Protein AF-A0A094IHE1-F1 (afdb_monomer_lite)

Foldseek 3Di:
DDDADEADDDDLDDPPPVFDDDDLLLLLVLVLCCVQCVCLQPVQWDDKHFPDADDPRQWTWMWTAGDQVPVVDPRHGHIDTDIHGHDRDDDDDDDDDDDDDPVSVVVNVVVNVVNVCSNVSSSVSSSVCVVVCVSDDDPDD

Sequence (141 aa):
MIVLNVAYSEPVNCSDPLTPILTQEQIWKGLEMKARRPQDFIPSFDDSRVVEERDDGSYIVREAHVASDLRESPMAGRWTREECRLYKPIMWKIHGIEPETKEAEKAQDDHMRIAVSSVQGTIRALRKLAEEGKLGARNKE

Secondary structure (DSSP, 8-state):
-----------SS-S-TTSPPPPHHHHHHHHHHHHH-GGGT-TTEEEEEEEEEEGGGTEEEEEEEE-TT-TT-TTTT-EEEEEEE---S------------HHHHHHHHHHHHHHHHHHHHHHHHHHHHHHTTTT------

Radius of gyration: 17.15 Å; chains: 1; bounding box: 42×38×47 Å

Structure (mmCIF, N/CA/C/O backbone):
data_AF-A0A094IHE1-F1
#
_entry.id   AF-A0A094IHE1-F1
#
loop_
_atom_site.group_PDB
_atom_site.id
_atom_site.type_symbol
_atom_site.label_atom_id
_atom_site.label_alt_id
_atom_site.label_comp_id
_atom_site.label_asym_id
_atom_site.label_entity_id
_atom_site.label_seq_id
_atom_site.pdbx_PDB_ins_code
_atom_site.Cartn_x
_atom_site.Cartn_y
_atom_site.Cartn_z
_atom_site.occupancy
_atom_site.B_iso_or_equiv
_atom_site.auth_seq_id
_atom_site.auth_comp_id
_atom_site.auth_asym_id
_atom_site.auth_atom_id
_atom_site.pdbx_PDB_model_num
ATOM 1 N N . MET A 1 1 ? 22.464 3.989 -14.964 1.00 51.34 1 MET A N 1
ATOM 2 C CA . MET A 1 1 ? 21.293 3.532 -14.187 1.00 51.34 1 MET A CA 1
ATOM 3 C C . MET A 1 1 ? 21.176 4.458 -12.990 1.00 51.34 1 MET A C 1
ATOM 5 O O . MET A 1 1 ? 22.150 4.564 -12.261 1.00 51.34 1 MET A O 1
ATOM 9 N N . ILE A 1 2 ? 20.074 5.198 -12.857 1.00 65.31 2 ILE A N 1
ATOM 10 C CA . ILE A 1 2 ? 19.852 6.129 -11.738 1.00 65.31 2 ILE A CA 1
ATOM 11 C C . ILE A 1 2 ? 19.081 5.368 -10.653 1.00 65.31 2 ILE A C 1
ATOM 13 O O . ILE A 1 2 ? 18.118 4.676 -10.976 1.00 65.31 2 ILE A O 1
ATOM 17 N N . VAL A 1 3 ? 19.515 5.470 -9.396 1.00 63.88 3 VAL A N 1
ATOM 18 C CA . VAL A 1 3 ? 18.842 4.872 -8.232 1.00 63.88 3 VAL A CA 1
ATOM 19 C C . VAL A 1 3 ? 18.410 6.007 -7.309 1.00 63.88 3 VAL A C 1
ATOM 21 O O . VAL A 1 3 ? 19.257 6.736 -6.800 1.00 63.88 3 VAL A O 1
ATOM 24 N N . LEU A 1 4 ? 17.100 6.164 -7.109 1.00 63.38 4 LEU A N 1
ATOM 25 C CA . LEU A 1 4 ? 16.520 7.177 -6.225 1.00 63.38 4 LEU A CA 1
ATOM 26 C C . LEU A 1 4 ? 16.005 6.501 -4.955 1.00 63.38 4 LEU A C 1
ATOM 28 O O . LEU A 1 4 ? 15.119 5.652 -5.018 1.00 63.38 4 LEU A O 1
ATOM 32 N N . ASN A 1 5 ? 16.558 6.887 -3.805 1.00 70.19 5 ASN A N 1
ATOM 33 C CA . ASN A 1 5 ? 16.113 6.409 -2.498 1.00 70.19 5 ASN A CA 1
ATOM 34 C C . ASN A 1 5 ? 15.241 7.479 -1.844 1.00 70.19 5 ASN A C 1
ATOM 36 O O . ASN A 1 5 ? 15.745 8.512 -1.410 1.00 70.19 5 ASN A O 1
ATOM 40 N N . VAL A 1 6 ? 13.938 7.225 -1.759 1.00 67.62 6 VAL A N 1
ATOM 41 C CA . VAL A 1 6 ? 12.979 8.131 -1.123 1.00 67.62 6 VAL A CA 1
ATOM 42 C C . VAL A 1 6 ? 12.287 7.401 0.017 1.00 67.62 6 VAL A C 1
ATOM 44 O O . VAL A 1 6 ? 11.747 6.313 -0.170 1.00 67.62 6 VAL A O 1
ATOM 47 N N . ALA A 1 7 ? 12.303 8.007 1.202 1.00 74.62 7 ALA A N 1
ATOM 48 C CA . ALA A 1 7 ? 11.614 7.507 2.381 1.00 74.62 7 ALA A CA 1
ATOM 49 C C . ALA A 1 7 ? 10.772 8.625 2.996 1.00 74.62 7 ALA A C 1
ATOM 51 O O . ALA A 1 7 ? 11.238 9.755 3.139 1.00 74.62 7 ALA A O 1
ATOM 52 N N . TYR A 1 8 ? 9.546 8.288 3.386 1.00 77.81 8 TYR A N 1
ATOM 53 C CA . TYR A 1 8 ? 8.643 9.174 4.106 1.00 77.81 8 TYR A CA 1
ATOM 54 C C . TYR A 1 8 ? 7.975 8.408 5.248 1.00 77.81 8 TYR A C 1
ATOM 56 O O . TYR A 1 8 ? 7.614 7.240 5.093 1.00 77.81 8 TYR A O 1
ATOM 64 N N . SER A 1 9 ? 7.815 9.066 6.392 1.00 80.62 9 SER A N 1
ATOM 65 C CA . SER A 1 9 ? 7.121 8.531 7.560 1.00 80.62 9 SER A CA 1
ATOM 66 C C . SER A 1 9 ? 6.232 9.602 8.187 1.00 80.62 9 SER A C 1
ATOM 68 O O . SER A 1 9 ? 6.566 10.785 8.190 1.00 80.62 9 SER A O 1
ATOM 70 N N . GLU A 1 10 ? 5.098 9.173 8.739 1.00 80.62 10 GLU A N 1
ATOM 71 C CA . GLU A 1 10 ? 4.144 10.030 9.447 1.00 80.62 10 GLU A CA 1
ATOM 72 C C . GLU A 1 10 ? 3.583 9.271 10.665 1.00 80.62 10 GLU A C 1
ATOM 74 O O . GLU A 1 10 ? 3.454 8.041 10.604 1.00 80.62 10 GLU A O 1
ATOM 79 N N . PRO A 1 11 ? 3.246 9.958 11.775 1.00 80.88 11 PRO A N 1
ATOM 80 C CA . PRO A 1 11 ? 2.506 9.347 12.874 1.00 80.88 11 PRO A CA 1
ATOM 81 C C . PRO A 1 11 ? 1.176 8.739 12.408 1.00 80.88 11 PRO A C 1
ATOM 83 O O . PRO A 1 11 ? 0.338 9.415 11.820 1.00 80.88 11 PRO A O 1
ATOM 86 N N . VAL A 1 12 ? 0.950 7.457 12.712 1.00 84.12 12 VAL A N 1
ATOM 87 C CA . VAL A 1 12 ? -0.300 6.771 12.332 1.00 84.12 12 VAL A CA 1
ATOM 88 C C . VAL A 1 12 ? -1.479 7.209 13.201 1.00 84.12 12 VAL A C 1
ATOM 90 O O . VAL A 1 12 ? -2.587 7.393 12.694 1.00 84.12 12 VAL A O 1
ATOM 93 N N . ASN A 1 13 ? -1.245 7.395 14.499 1.00 87.25 13 ASN A N 1
ATOM 94 C CA . ASN A 1 13 ? -2.235 7.900 15.445 1.00 87.25 13 ASN A CA 1
ATOM 95 C C . ASN A 1 13 ? -1.951 9.379 15.723 1.00 87.25 13 ASN A C 1
ATOM 97 O O . ASN A 1 13 ? -0.795 9.769 15.886 1.00 87.25 13 ASN A O 1
ATOM 101 N N . CYS A 1 14 ? -3.003 10.191 15.780 1.00 81.69 14 CYS A N 1
ATOM 102 C CA . CYS A 1 14 ? -2.926 11.605 16.129 1.00 81.69 14 CYS A CA 1
ATOM 103 C C . CYS A 1 14 ? -3.761 11.891 17.382 1.00 81.69 14 CYS A C 1
ATOM 105 O O . CYS A 1 14 ? -4.536 11.050 17.830 1.00 81.69 14 CYS A O 1
ATOM 107 N N . SER A 1 15 ? -3.604 13.089 17.942 1.00 79.94 15 SER A N 1
ATOM 108 C CA . SER A 1 15 ? -4.307 13.509 19.160 1.00 79.94 15 SER A CA 1
ATOM 109 C C . SER A 1 15 ? -5.791 13.838 18.949 1.00 79.94 15 SER A C 1
ATOM 111 O O . SER A 1 15 ? -6.441 14.279 19.892 1.00 79.94 15 SER A O 1
ATOM 113 N N . ASP A 1 16 ? -6.322 13.680 17.733 1.00 83.69 16 ASP A N 1
ATOM 114 C CA . ASP A 1 16 ? -7.737 13.908 17.443 1.00 83.69 16 ASP A CA 1
ATOM 115 C C . ASP A 1 16 ? -8.586 12.745 17.994 1.00 83.69 16 ASP A C 1
ATOM 117 O O . ASP A 1 16 ? -8.483 11.625 17.487 1.00 83.69 16 ASP A O 1
ATOM 121 N N . PRO A 1 17 ? -9.448 12.984 19.000 1.00 78.75 17 PRO A N 1
ATOM 122 C CA . PRO A 1 17 ? -10.254 11.936 19.622 1.00 78.75 17 PRO A CA 1
ATOM 123 C C . PRO A 1 17 ? -11.338 11.358 18.700 1.00 78.75 17 PRO A C 1
ATOM 125 O O . PRO A 1 17 ? -11.896 10.308 19.015 1.00 78.75 17 PRO A O 1
ATOM 128 N N . LEU A 1 18 ? -11.654 12.015 17.577 1.00 84.81 18 LEU A N 1
ATOM 129 C CA . LEU A 1 18 ? -12.604 11.505 16.582 1.00 84.81 18 LEU A CA 1
ATOM 130 C C . LEU A 1 18 ? -11.963 10.510 15.607 1.00 84.81 18 LEU A C 1
ATOM 132 O O . LEU A 1 18 ? -12.671 9.825 14.871 1.00 84.81 18 LEU A O 1
ATOM 136 N N . THR A 1 19 ? -10.634 10.412 15.604 1.00 82.19 19 THR A N 1
ATOM 137 C CA . THR A 1 19 ? -9.891 9.520 14.719 1.00 82.19 19 THR A CA 1
ATOM 138 C C . THR A 1 19 ? -9.696 8.144 15.379 1.00 82.19 19 THR A C 1
ATOM 140 O O . THR A 1 19 ? -9.138 8.068 16.475 1.00 82.19 19 THR A O 1
ATOM 143 N N . PRO A 1 20 ? -10.084 7.026 14.728 1.00 86.88 20 PRO A N 1
ATOM 144 C CA . PRO A 1 20 ? -9.843 5.690 15.266 1.00 86.88 20 PRO A CA 1
ATOM 145 C C . PRO A 1 20 ? -8.352 5.415 15.498 1.00 86.88 20 PRO A C 1
ATOM 147 O O . PRO A 1 20 ? -7.537 5.540 14.580 1.00 86.88 20 PRO A O 1
ATOM 150 N N . ILE A 1 21 ? -8.011 4.983 16.715 1.00 88.62 21 ILE A N 1
ATOM 151 C CA . ILE A 1 21 ? -6.661 4.535 17.068 1.00 88.62 21 ILE A CA 1
ATOM 152 C C . ILE A 1 21 ? -6.399 3.169 16.432 1.00 88.62 21 ILE A C 1
ATOM 154 O O . ILE A 1 21 ? -7.158 2.220 16.639 1.00 88.62 21 ILE A O 1
ATOM 158 N N . LEU A 1 22 ? -5.308 3.070 15.674 1.00 86.94 22 LEU A N 1
ATOM 159 C CA . LEU A 1 22 ? -4.836 1.826 15.079 1.00 86.94 22 LEU A CA 1
ATOM 160 C C . LEU A 1 22 ? -3.727 1.219 15.938 1.00 86.94 22 LEU A C 1
ATOM 162 O O . LEU A 1 22 ? -2.741 1.881 16.276 1.00 86.94 22 LEU A O 1
ATOM 166 N N . THR A 1 23 ? -3.877 -0.061 16.261 1.00 88.50 23 THR A N 1
ATOM 167 C CA . THR A 1 23 ? -2.824 -0.871 16.884 1.00 88.50 23 THR A CA 1
ATOM 168 C C . THR A 1 23 ? -1.783 -1.299 15.849 1.00 88.50 23 THR A C 1
ATOM 170 O O . THR A 1 23 ? -2.049 -1.338 14.645 1.00 88.50 23 THR A O 1
ATOM 173 N N . GLN A 1 24 ? -0.593 -1.683 16.313 1.00 84.56 24 GLN A N 1
ATOM 174 C CA . GLN A 1 24 ? 0.463 -2.196 15.437 1.00 84.56 24 GLN A CA 1
ATOM 175 C C . GLN A 1 24 ? 0.024 -3.447 14.657 1.00 84.56 24 GLN A C 1
ATOM 177 O O . GLN A 1 24 ? 0.348 -3.573 13.478 1.00 84.56 24 GLN A O 1
ATOM 182 N N . GLU A 1 25 ? -0.749 -4.338 15.280 1.00 86.62 25 GLU A N 1
ATOM 183 C CA . GLU A 1 25 ? -1.296 -5.535 14.629 1.00 86.62 25 GLU A CA 1
ATOM 184 C C . GLU A 1 25 ? -2.286 -5.180 13.515 1.00 86.62 25 GLU A C 1
ATOM 186 O O . GLU A 1 25 ? -2.214 -5.740 12.422 1.00 86.62 25 GLU A O 1
ATOM 191 N N . GLN A 1 26 ? -3.168 -4.202 13.749 1.00 87.25 26 GLN A N 1
ATOM 192 C CA . GLN A 1 26 ? -4.111 -3.724 12.733 1.00 87.25 26 GLN A CA 1
ATOM 193 C C . GLN A 1 26 ? -3.393 -3.065 11.553 1.00 87.25 26 GLN A C 1
ATOM 195 O O . GLN A 1 26 ? -3.775 -3.284 10.403 1.00 87.25 26 GLN A O 1
ATOM 200 N N . ILE A 1 27 ? -2.334 -2.295 11.823 1.00 88.50 27 ILE A N 1
ATOM 201 C CA . ILE A 1 27 ? -1.491 -1.711 10.774 1.00 88.50 27 ILE A CA 1
ATOM 202 C C . ILE A 1 27 ? -0.834 -2.823 9.958 1.00 88.50 27 ILE A C 1
ATOM 204 O O . ILE A 1 27 ? -0.900 -2.800 8.731 1.00 88.50 27 ILE A O 1
ATOM 208 N N . TRP A 1 28 ? -0.235 -3.810 10.627 1.00 87.88 28 TRP A N 1
ATOM 209 C CA . TRP A 1 28 ? 0.450 -4.916 9.966 1.00 87.88 28 TRP A CA 1
ATOM 210 C C . TRP A 1 28 ? -0.491 -5.729 9.075 1.00 87.88 28 TRP A C 1
ATOM 212 O O . TRP A 1 28 ? -0.234 -5.867 7.880 1.00 87.88 28 TRP A O 1
ATOM 222 N N . LYS A 1 29 ? -1.634 -6.154 9.623 1.00 90.06 29 LYS A N 1
ATOM 223 C CA . LYS A 1 29 ? -2.686 -6.853 8.876 1.00 90.06 29 LYS A CA 1
ATOM 224 C C . LYS A 1 29 ? -3.146 -6.044 7.664 1.00 90.06 29 LYS A C 1
ATOM 226 O O . LYS A 1 29 ? -3.355 -6.567 6.575 1.00 90.06 29 LYS A O 1
ATOM 231 N N . GLY A 1 30 ? -3.269 -4.739 7.851 1.00 90.75 30 GLY A N 1
ATOM 232 C CA . GLY A 1 30 ? -3.567 -3.790 6.800 1.00 90.75 30 GLY A CA 1
ATOM 233 C C . GLY A 1 30 ? -2.562 -3.763 5.648 1.00 90.75 30 GLY A C 1
ATOM 234 O O . GLY A 1 30 ? -2.946 -3.775 4.479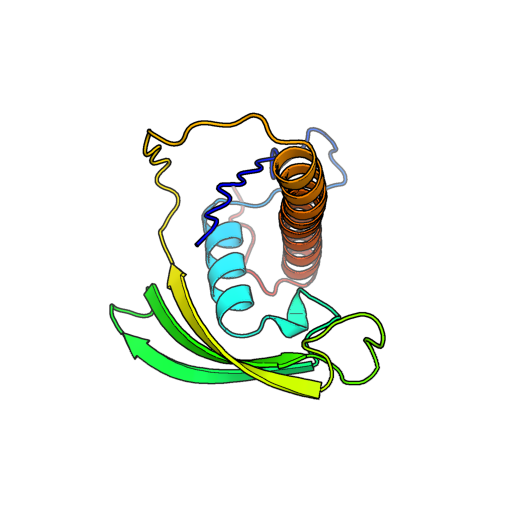 1.00 90.75 30 GLY A O 1
ATOM 235 N N . LEU A 1 31 ? -1.269 -3.739 5.971 1.00 89.88 31 LEU A N 1
ATOM 236 C CA . LEU A 1 31 ? -0.187 -3.777 4.986 1.00 89.88 31 LEU A CA 1
ATOM 237 C C . LEU A 1 31 ? -0.140 -5.123 4.252 1.00 89.88 31 LEU A C 1
ATOM 239 O O . LEU A 1 31 ? 0.014 -5.146 3.031 1.00 89.88 31 LEU A O 1
ATOM 243 N N . GLU A 1 32 ? -0.354 -6.226 4.970 1.00 91.19 32 GLU A N 1
ATOM 244 C CA . GLU A 1 32 ? -0.500 -7.568 4.398 1.00 91.19 32 GLU A CA 1
ATOM 245 C C . GLU A 1 32 ? -1.673 -7.648 3.412 1.00 91.19 32 GLU A C 1
ATOM 247 O O . GLU A 1 32 ? -1.542 -8.250 2.342 1.00 91.19 32 GLU A O 1
ATOM 252 N N . MET A 1 33 ? -2.806 -7.021 3.746 1.00 93.00 33 MET A N 1
ATOM 253 C CA . MET A 1 33 ? -3.965 -6.916 2.858 1.00 93.00 33 MET A CA 1
ATOM 254 C C . MET A 1 33 ? -3.644 -6.075 1.626 1.00 93.00 33 MET A C 1
ATOM 256 O O . MET A 1 33 ? -3.899 -6.524 0.514 1.00 93.00 33 MET A O 1
ATOM 260 N N . LYS A 1 34 ? -3.031 -4.897 1.789 1.00 93.06 34 LYS A N 1
ATOM 261 C CA . LYS A 1 34 ? -2.655 -4.017 0.670 1.00 93.06 34 LYS A CA 1
ATOM 262 C C . LYS A 1 34 ? -1.682 -4.686 -0.301 1.00 93.06 34 LYS A C 1
ATOM 264 O O . LYS A 1 34 ? -1.778 -4.488 -1.514 1.00 93.06 34 LYS A O 1
ATOM 269 N N . ALA A 1 35 ? -0.749 -5.481 0.215 1.00 91.44 35 ALA A N 1
ATOM 270 C CA . ALA A 1 35 ? 0.184 -6.240 -0.608 1.00 91.44 35 ALA A CA 1
ATOM 271 C C . ALA A 1 35 ? -0.530 -7.298 -1.463 1.00 91.44 35 ALA A C 1
ATOM 273 O O . ALA A 1 35 ? -0.140 -7.523 -2.603 1.00 91.44 35 ALA A O 1
ATOM 274 N N . ARG A 1 36 ? -1.613 -7.899 -0.965 1.00 93.75 36 ARG A N 1
ATOM 275 C CA . ARG A 1 36 ? -2.384 -8.914 -1.704 1.00 93.75 36 ARG A CA 1
ATOM 276 C C . ARG A 1 36 ? -3.484 -8.320 -2.586 1.00 93.75 36 ARG A C 1
ATOM 278 O O . ARG A 1 36 ? -3.783 -8.873 -3.636 1.00 93.75 36 ARG A O 1
ATOM 285 N N . ARG A 1 37 ? -4.092 -7.216 -2.152 1.00 93.69 37 ARG A N 1
ATOM 286 C CA . ARG A 1 37 ? -5.250 -6.563 -2.775 1.00 93.69 37 ARG A CA 1
ATOM 287 C C . ARG A 1 37 ? -5.063 -5.040 -2.823 1.00 93.69 37 ARG A C 1
ATOM 289 O O . ARG A 1 37 ? -5.710 -4.314 -2.068 1.00 93.69 37 ARG A O 1
ATOM 296 N N . PRO A 1 38 ? -4.159 -4.525 -3.672 1.00 92.50 38 PRO A N 1
ATOM 297 C CA . PRO A 1 38 ? -3.870 -3.097 -3.756 1.00 92.50 38 PRO A CA 1
ATOM 298 C C . PRO A 1 38 ? -5.089 -2.260 -4.157 1.00 92.50 38 PRO A C 1
ATOM 300 O O . PRO A 1 38 ? -5.193 -1.127 -3.698 1.00 92.50 38 PRO A O 1
ATOM 303 N N . GLN A 1 39 ? -6.019 -2.809 -4.944 1.00 93.88 39 GLN A N 1
ATOM 304 C CA . GLN A 1 39 ? -7.239 -2.138 -5.405 1.00 93.88 39 GLN A CA 1
ATOM 305 C C . GLN A 1 39 ? -8.162 -1.699 -4.259 1.00 93.88 39 GLN A C 1
ATOM 307 O O . GLN A 1 39 ? -8.859 -0.695 -4.369 1.00 93.88 39 GLN A O 1
ATOM 312 N N . ASP A 1 40 ? -8.111 -2.385 -3.113 1.00 92.69 40 ASP A N 1
ATOM 313 C CA . ASP A 1 40 ? -8.903 -2.009 -1.937 1.00 92.69 40 ASP A CA 1
ATOM 314 C C . ASP A 1 40 ? -8.338 -0.740 -1.246 1.00 92.69 40 ASP A C 1
ATOM 316 O O . ASP A 1 40 ? -8.987 -0.150 -0.380 1.00 92.69 40 ASP A O 1
ATOM 320 N N . PHE A 1 41 ? -7.125 -0.310 -1.624 1.00 90.75 41 PHE A N 1
ATOM 321 C CA . PHE A 1 41 ? -6.373 0.789 -1.004 1.00 90.75 41 PHE A CA 1
ATOM 322 C C . PHE A 1 41 ? -5.982 1.896 -1.990 1.00 90.75 41 PHE A C 1
ATOM 324 O O . PHE A 1 41 ? -5.819 3.048 -1.587 1.00 90.75 41 PHE A O 1
ATOM 331 N N . ILE A 1 42 ? -5.768 1.550 -3.259 1.00 88.31 42 ILE A N 1
ATOM 332 C CA . ILE A 1 42 ? -5.234 2.425 -4.299 1.00 88.31 42 ILE A CA 1
ATOM 333 C C . ILE A 1 42 ? -6.218 2.402 -5.477 1.00 88.31 42 ILE A C 1
ATOM 335 O O . ILE A 1 42 ? -6.220 1.427 -6.225 1.00 88.31 42 ILE A O 1
ATOM 339 N N . PRO A 1 43 ? -7.007 3.473 -5.691 1.00 88.50 43 PRO A N 1
ATOM 340 C CA . PRO A 1 43 ? -8.046 3.513 -6.727 1.00 88.50 43 PRO A CA 1
ATOM 341 C C . PRO A 1 43 ? -7.553 3.273 -8.158 1.00 88.50 43 PRO A C 1
ATOM 343 O O . PRO A 1 43 ? -8.333 2.906 -9.025 1.00 88.50 43 PRO A O 1
ATOM 346 N N . SER A 1 44 ? -6.266 3.506 -8.416 1.00 88.88 44 SER A N 1
ATOM 347 C CA . SER A 1 44 ? -5.642 3.275 -9.720 1.00 88.88 44 SER A CA 1
ATOM 348 C C . SER A 1 44 ? -5.468 1.796 -10.072 1.00 88.88 44 SER A C 1
ATOM 350 O O . SER A 1 44 ? -5.239 1.492 -11.238 1.00 88.88 44 SER A O 1
ATOM 352 N N . PHE A 1 45 ? -5.531 0.889 -9.095 1.00 90.56 45 PHE A N 1
ATOM 353 C CA . PHE A 1 45 ? -5.546 -0.551 -9.341 1.00 90.56 45 PHE A CA 1
ATOM 354 C C . PHE A 1 45 ? -6.991 -1.039 -9.389 1.00 90.56 45 PHE A C 1
ATOM 356 O O . PHE A 1 45 ? -7.782 -0.691 -8.514 1.00 90.56 45 PHE A O 1
ATOM 363 N N . ASP A 1 46 ? -7.318 -1.874 -10.369 1.00 94.50 46 ASP A N 1
ATOM 364 C CA . ASP A 1 46 ? -8.645 -2.484 -10.519 1.00 94.50 46 ASP A CA 1
ATOM 365 C C . ASP A 1 46 ? -8.620 -4.010 -10.315 1.00 94.50 46 ASP A C 1
ATOM 367 O O . ASP A 1 46 ? -9.627 -4.583 -9.898 1.00 94.50 46 ASP A O 1
ATOM 371 N N . ASP A 1 47 ? -7.466 -4.661 -10.500 1.00 95.62 47 ASP A N 1
ATOM 372 C CA . ASP A 1 47 ? -7.301 -6.095 -10.262 1.00 95.62 47 ASP A CA 1
ATOM 373 C C . ASP A 1 47 ? -5.915 -6.465 -9.704 1.00 95.62 47 ASP A C 1
ATOM 375 O O . ASP A 1 47 ? -4.904 -5.789 -9.923 1.00 95.62 47 ASP A O 1
ATOM 379 N N . SER A 1 48 ? -5.866 -7.567 -8.955 1.00 95.62 48 SER A N 1
ATOM 380 C CA . SER A 1 48 ? -4.624 -8.178 -8.498 1.00 95.62 48 SER A CA 1
ATOM 381 C C . SER A 1 48 ? -4.811 -9.643 -8.124 1.00 95.62 48 SER A C 1
ATOM 383 O O . SER A 1 48 ? -5.793 -10.020 -7.481 1.00 95.62 48 SER A O 1
ATOM 385 N N . ARG A 1 49 ? -3.812 -10.457 -8.477 1.00 95.69 49 ARG A N 1
ATOM 386 C CA . ARG A 1 49 ? -3.742 -11.883 -8.161 1.00 95.69 49 ARG A CA 1
ATOM 387 C C . ARG A 1 49 ? -2.373 -12.261 -7.613 1.00 95.69 49 ARG A C 1
ATOM 389 O O . ARG A 1 49 ? -1.345 -11.934 -8.201 1.00 95.69 49 ARG A O 1
ATOM 396 N N . VAL A 1 50 ? -2.364 -12.984 -6.497 1.00 95.62 50 VAL A N 1
ATOM 397 C CA . VAL A 1 50 ? -1.152 -13.623 -5.976 1.00 95.62 50 VAL A CA 1
ATOM 398 C C . VAL A 1 50 ? -0.876 -14.862 -6.817 1.00 95.62 50 VAL A C 1
ATOM 400 O O . VAL A 1 50 ? -1.743 -15.723 -6.949 1.00 95.62 50 VAL A O 1
ATOM 403 N N . VAL A 1 51 ? 0.315 -14.930 -7.408 1.00 96.62 51 VAL A N 1
ATOM 404 C CA . VAL A 1 51 ? 0.749 -16.059 -8.246 1.00 96.62 51 VAL A CA 1
ATOM 405 C C . VAL A 1 51 ? 1.738 -16.964 -7.521 1.00 96.62 51 VAL A C 1
ATOM 407 O O . VAL A 1 51 ? 1.911 -18.116 -7.906 1.00 96.62 51 VAL A O 1
ATOM 410 N N . GLU A 1 52 ? 2.373 -16.459 -6.463 1.00 95.50 52 GLU A N 1
ATOM 411 C CA . GLU A 1 52 ? 3.294 -17.224 -5.633 1.00 95.50 52 GLU A CA 1
ATOM 412 C C . GLU A 1 52 ? 3.380 -16.638 -4.220 1.00 95.50 52 GLU A C 1
ATOM 414 O O . GLU A 1 52 ? 3.373 -15.418 -4.042 1.00 95.50 52 GLU A O 1
ATOM 419 N N . GLU A 1 53 ? 3.511 -17.514 -3.225 1.00 94.25 53 GLU A N 1
ATOM 420 C CA . GLU A 1 53 ? 3.683 -17.154 -1.819 1.00 94.25 53 GLU A CA 1
ATOM 421 C C . GLU A 1 53 ? 4.781 -18.026 -1.194 1.00 94.25 53 GLU A C 1
ATOM 423 O O . GLU A 1 53 ? 4.829 -19.238 -1.414 1.00 94.25 53 GLU A O 1
ATOM 428 N N . ARG A 1 54 ? 5.699 -17.396 -0.455 1.00 91.56 54 ARG A N 1
ATOM 429 C CA . ARG A 1 54 ? 6.835 -18.031 0.231 1.00 91.56 54 ARG A CA 1
ATOM 430 C C . ARG A 1 54 ? 7.009 -17.424 1.626 1.00 91.56 54 ARG A C 1
ATOM 432 O O . ARG A 1 54 ? 6.378 -16.416 1.951 1.00 91.56 54 ARG A O 1
ATOM 439 N N . ASP A 1 55 ? 7.889 -18.023 2.425 1.00 88.62 55 ASP A N 1
ATOM 440 C CA . ASP A 1 55 ? 8.327 -17.498 3.726 1.00 88.62 55 ASP A CA 1
ATOM 441 C C . ASP A 1 55 ? 7.146 -17.131 4.646 1.00 88.62 55 ASP A C 1
ATOM 443 O O . ASP A 1 55 ? 7.039 -15.997 5.118 1.00 88.62 55 ASP A O 1
ATOM 447 N N . ASP A 1 56 ? 6.207 -18.068 4.820 1.00 86.25 56 ASP A N 1
ATOM 448 C CA . ASP A 1 56 ? 4.975 -17.901 5.608 1.00 86.25 56 ASP A CA 1
ATOM 449 C C . ASP A 1 56 ? 4.152 -16.654 5.227 1.00 86.25 56 ASP A C 1
ATOM 451 O O . ASP A 1 56 ? 3.519 -16.008 6.062 1.00 86.25 56 ASP A O 1
ATOM 455 N N . GLY A 1 57 ? 4.177 -16.291 3.942 1.00 84.69 57 GLY A N 1
ATOM 456 C CA . GLY A 1 57 ? 3.428 -15.159 3.405 1.00 84.69 57 GLY A CA 1
ATOM 457 C C . GLY A 1 57 ? 4.127 -13.809 3.526 1.00 84.69 57 GLY A C 1
ATOM 458 O O . GLY A 1 57 ? 3.517 -12.781 3.220 1.00 84.69 57 GLY A O 1
ATOM 459 N N . SER A 1 58 ? 5.397 -13.793 3.944 1.00 85.06 58 SER A N 1
ATOM 460 C CA . SER A 1 58 ? 6.223 -12.581 3.967 1.00 85.06 58 SER A CA 1
ATOM 461 C C . SER A 1 58 ? 6.882 -12.267 2.619 1.00 85.06 58 SER A C 1
ATOM 463 O O . SER A 1 58 ? 7.283 -11.126 2.389 1.00 85.06 58 SER A O 1
ATOM 465 N N . TYR A 1 59 ? 6.933 -13.226 1.693 1.00 89.25 59 TYR A N 1
ATOM 466 C CA . TYR A 1 59 ? 7.333 -13.000 0.306 1.00 89.25 59 TYR A CA 1
ATOM 467 C C . TYR A 1 59 ? 6.186 -13.387 -0.628 1.00 89.25 59 TYR A C 1
ATOM 469 O O . TYR A 1 59 ? 5.733 -14.531 -0.641 1.00 89.25 59 TYR A O 1
ATOM 477 N N . ILE A 1 60 ? 5.721 -12.428 -1.424 1.00 93.06 60 ILE A N 1
ATOM 478 C CA . ILE A 1 60 ? 4.578 -12.592 -2.322 1.00 93.06 60 ILE A CA 1
ATOM 479 C C . ILE A 1 60 ? 4.993 -12.145 -3.717 1.00 93.06 60 ILE A C 1
ATOM 481 O O . ILE A 1 60 ? 5.485 -11.032 -3.891 1.00 93.06 60 ILE A O 1
ATOM 485 N N . VAL A 1 61 ? 4.741 -12.976 -4.724 1.00 92.31 61 VAL A N 1
ATOM 486 C CA . VAL A 1 61 ? 4.724 -12.522 -6.116 1.00 92.31 61 VAL A CA 1
ATOM 487 C C . VAL A 1 61 ? 3.276 -12.329 -6.520 1.00 92.31 61 VAL A C 1
ATOM 489 O O . VAL A 1 61 ? 2.456 -13.246 -6.415 1.00 92.31 61 VAL A O 1
ATOM 492 N N . ARG A 1 62 ? 2.958 -11.136 -7.011 1.00 94.56 62 ARG A N 1
ATOM 493 C CA . ARG A 1 62 ? 1.626 -10.810 -7.512 1.00 94.56 62 ARG A CA 1
ATOM 494 C C . ARG A 1 62 ? 1.692 -10.295 -8.935 1.00 94.56 62 ARG A C 1
ATOM 496 O O . ARG A 1 62 ? 2.686 -9.712 -9.355 1.00 94.56 62 ARG A O 1
ATOM 503 N N . GLU A 1 63 ? 0.599 -10.469 -9.651 1.00 94.44 63 GLU A N 1
ATOM 504 C CA . GLU A 1 63 ? 0.314 -9.707 -10.856 1.00 94.44 63 GLU A CA 1
ATOM 505 C C . GLU A 1 63 ? -0.765 -8.685 -10.508 1.00 94.44 63 GLU A C 1
ATOM 507 O O . GLU A 1 63 ? -1.781 -9.027 -9.898 1.00 94.44 63 GLU A O 1
ATOM 512 N N . ALA A 1 64 ? -0.525 -7.421 -10.833 1.00 93.75 64 ALA A N 1
ATOM 513 C CA . ALA A 1 64 ? -1.439 -6.325 -10.550 1.00 93.75 64 ALA A CA 1
ATOM 514 C C . ALA A 1 64 ? -1.750 -5.560 -11.838 1.00 93.75 64 ALA A C 1
ATOM 516 O O . ALA A 1 64 ? -0.867 -5.383 -12.683 1.00 93.75 64 ALA A O 1
ATOM 517 N N . HIS A 1 65 ? -3.000 -5.133 -11.986 1.00 94.56 65 HIS A N 1
ATOM 518 C CA . HIS A 1 65 ? -3.479 -4.396 -13.146 1.00 94.56 65 HIS A CA 1
ATOM 519 C C . HIS A 1 65 ? -3.829 -2.964 -12.749 1.00 94.56 65 HIS A C 1
ATOM 521 O O . HIS A 1 65 ? -4.487 -2.719 -11.735 1.00 94.56 65 HIS A O 1
ATOM 527 N N . VAL A 1 66 ? -3.335 -2.014 -13.540 1.00 91.62 66 VAL A N 1
ATOM 528 C CA . VAL A 1 66 ? -3.662 -0.597 -13.388 1.00 91.62 66 VAL A CA 1
ATOM 529 C C . VAL A 1 66 ? -4.788 -0.261 -14.349 1.00 91.62 66 VAL A C 1
ATOM 531 O O . VAL A 1 66 ? -4.704 -0.570 -15.539 1.00 91.62 66 VAL A O 1
ATOM 534 N N . ALA A 1 67 ? -5.804 0.428 -13.842 1.00 90.44 67 ALA A N 1
ATOM 535 C CA . ALA A 1 67 ? -6.972 0.811 -14.613 1.00 90.44 67 ALA A CA 1
ATOM 536 C C . ALA A 1 67 ? -6.585 1.581 -15.888 1.00 90.44 67 ALA A C 1
ATOM 538 O O . ALA A 1 67 ? -5.692 2.436 -15.905 1.00 90.44 67 ALA A O 1
ATOM 539 N N . SER A 1 68 ? -7.246 1.250 -16.998 1.00 88.94 68 SER A N 1
ATOM 540 C CA . SER A 1 68 ? -6.934 1.809 -18.322 1.00 88.94 68 SER A CA 1
ATOM 541 C C . SER A 1 68 ? -7.325 3.280 -18.485 1.00 88.94 68 SER A C 1
ATOM 543 O O . SER A 1 68 ? -6.868 3.945 -19.411 1.00 88.94 68 SER A O 1
ATOM 545 N N . ASP A 1 69 ? -8.197 3.791 -17.618 1.00 88.69 69 ASP A N 1
ATOM 546 C CA . ASP A 1 69 ? -8.672 5.176 -17.626 1.00 88.69 69 ASP A CA 1
ATOM 547 C C . ASP A 1 69 ? -7.661 6.167 -17.023 1.00 88.69 69 ASP A C 1
ATOM 549 O O . ASP A 1 69 ? -7.831 7.383 -17.154 1.00 88.69 69 ASP A O 1
ATOM 553 N N . LEU A 1 70 ? -6.559 5.668 -16.455 1.00 81.69 70 LEU A N 1
ATOM 554 C CA . LEU A 1 70 ? -5.472 6.463 -15.896 1.00 81.69 70 LEU A CA 1
ATOM 555 C C . LEU A 1 70 ? -4.551 7.035 -16.992 1.00 81.69 70 LEU A C 1
ATOM 557 O O . LEU A 1 70 ? -3.366 6.721 -17.054 1.00 81.69 70 LEU A O 1
ATOM 561 N N . ARG A 1 71 ? -5.100 7.887 -17.869 1.00 75.81 71 ARG A N 1
ATOM 562 C CA . ARG A 1 71 ? -4.490 8.354 -19.138 1.00 75.81 71 ARG A CA 1
ATOM 563 C C . ARG A 1 71 ? -3.063 8.908 -19.042 1.00 75.81 71 ARG A C 1
ATOM 565 O O . ARG A 1 71 ? -2.338 8.856 -20.029 1.00 75.81 71 ARG A O 1
ATOM 572 N N . GLU A 1 72 ? -2.668 9.449 -17.892 1.00 80.62 72 GLU A N 1
ATOM 573 C CA . GLU A 1 72 ? -1.335 10.034 -17.675 1.00 80.62 72 GLU A CA 1
ATOM 574 C C . GLU A 1 72 ? -0.291 9.016 -17.193 1.00 80.62 72 GLU A C 1
ATOM 576 O O . GLU A 1 72 ? 0.904 9.308 -17.172 1.00 80.62 72 GLU A O 1
ATOM 581 N N . SER A 1 73 ? -0.715 7.808 -16.814 1.00 80.62 73 SER A N 1
ATOM 582 C CA . SER A 1 73 ? 0.187 6.779 -16.314 1.00 80.62 73 SER A CA 1
ATOM 583 C C . SER A 1 73 ? 0.716 5.904 -17.450 1.00 80.62 73 SER A C 1
ATOM 585 O O . SER A 1 73 ? -0.074 5.304 -18.183 1.00 80.62 73 SER A O 1
ATOM 587 N N . PRO A 1 74 ? 2.042 5.697 -17.553 1.00 83.38 74 PRO A N 1
ATOM 588 C CA . PRO A 1 74 ? 2.607 4.740 -18.506 1.00 83.38 74 PRO A CA 1
ATOM 589 C C . PRO A 1 74 ? 2.212 3.285 -18.196 1.00 83.38 74 PRO A C 1
ATOM 591 O O . PRO A 1 74 ? 2.439 2.400 -19.023 1.00 83.38 74 PRO A O 1
ATOM 594 N N . MET A 1 75 ? 1.651 3.029 -17.008 1.00 82.81 75 MET A N 1
ATOM 595 C CA . MET A 1 75 ? 1.200 1.712 -16.557 1.00 82.81 75 MET A CA 1
ATOM 596 C C . MET A 1 75 ? -0.284 1.450 -16.841 1.00 82.81 75 MET A C 1
ATOM 598 O O . MET A 1 75 ? -0.731 0.330 -16.628 1.00 82.81 75 MET A O 1
ATOM 602 N N . ALA A 1 76 ? -1.044 2.438 -17.326 1.00 90.69 76 ALA A N 1
ATOM 603 C CA . ALA A 1 76 ? -2.477 2.290 -17.572 1.00 90.69 76 ALA A CA 1
ATOM 604 C C . ALA A 1 76 ? -2.790 1.105 -18.504 1.00 90.69 76 ALA A C 1
ATOM 606 O O . ALA A 1 76 ? -2.209 0.978 -19.585 1.00 90.69 76 ALA A O 1
ATOM 607 N N . GLY A 1 77 ? -3.707 0.235 -18.073 1.00 90.94 77 GLY A N 1
ATOM 608 C CA . GLY A 1 77 ? -4.135 -0.961 -18.802 1.00 90.94 77 GLY A CA 1
ATOM 609 C C . GLY A 1 77 ? -3.085 -2.073 -18.882 1.00 90.94 77 GLY A C 1
ATOM 610 O O . GLY A 1 77 ? -3.211 -2.970 -19.716 1.00 90.94 77 GLY A O 1
ATOM 611 N N . ARG A 1 78 ? -2.006 -2.001 -18.089 1.00 90.44 78 ARG A N 1
ATOM 612 C CA . ARG A 1 78 ? -0.936 -3.005 -18.089 1.00 90.44 78 ARG A CA 1
ATOM 613 C C . ARG A 1 78 ? -1.006 -3.885 -16.852 1.00 90.44 78 ARG A C 1
ATOM 615 O O . ARG A 1 78 ? -1.240 -3.414 -15.742 1.00 90.44 78 ARG A O 1
ATOM 622 N N . TRP A 1 79 ? -0.714 -5.163 -17.072 1.00 93.44 79 TRP A N 1
ATOM 623 C CA . TRP A 1 79 ? -0.376 -6.104 -16.015 1.00 93.44 79 TRP A CA 1
ATOM 624 C C . TRP A 1 79 ? 1.106 -5.986 -15.673 1.00 93.44 79 TRP A C 1
ATOM 626 O O . TRP A 1 79 ? 1.958 -6.044 -16.563 1.00 93.44 79 TRP A O 1
ATOM 636 N N . THR A 1 80 ? 1.405 -5.876 -14.384 1.00 91.62 80 THR A N 1
ATOM 637 C CA . THR A 1 80 ? 2.773 -5.843 -13.865 1.00 91.62 80 THR A CA 1
ATOM 638 C C . THR A 1 80 ? 2.964 -6.983 -12.879 1.00 91.62 80 THR A C 1
ATOM 640 O O . THR A 1 80 ? 2.165 -7.152 -11.958 1.00 91.62 80 THR A O 1
ATOM 643 N N . ARG A 1 81 ? 4.034 -7.764 -13.064 1.00 92.38 81 ARG A N 1
ATOM 644 C CA . ARG A 1 81 ? 4.486 -8.756 -12.083 1.00 92.38 81 ARG A CA 1
ATOM 645 C C . ARG A 1 81 ? 5.357 -8.057 -11.048 1.00 92.38 81 ARG A C 1
ATOM 647 O O . ARG A 1 81 ? 6.390 -7.487 -11.392 1.00 92.38 81 ARG A O 1
ATOM 654 N N . GLU A 1 82 ? 4.946 -8.119 -9.793 1.00 89.62 82 GLU A N 1
ATOM 655 C CA . GLU A 1 82 ? 5.590 -7.448 -8.672 1.00 89.62 82 GLU A CA 1
ATOM 656 C C . GLU A 1 82 ? 6.015 -8.467 -7.617 1.00 89.62 82 GLU A C 1
ATOM 658 O O . GLU A 1 82 ? 5.262 -9.376 -7.267 1.00 89.62 82 GLU A O 1
ATOM 663 N N . GLU A 1 83 ? 7.222 -8.289 -7.086 1.00 91.50 83 GLU A N 1
ATOM 664 C CA . GLU A 1 83 ? 7.715 -9.042 -5.936 1.00 91.50 83 GLU A CA 1
ATOM 665 C C . GLU A 1 83 ? 7.593 -8.165 -4.689 1.00 91.50 83 GLU A C 1
ATOM 667 O O . GLU A 1 83 ? 8.267 -7.144 -4.551 1.00 91.50 83 GLU A O 1
ATOM 672 N N . CYS A 1 84 ? 6.711 -8.552 -3.776 1.00 87.06 84 CYS A N 1
ATOM 673 C CA . CYS A 1 84 ? 6.462 -7.859 -2.525 1.00 87.06 84 CYS A CA 1
ATOM 674 C C . CYS A 1 84 ? 7.131 -8.616 -1.377 1.00 87.06 84 CYS A C 1
ATOM 676 O O . CYS A 1 84 ? 6.799 -9.767 -1.101 1.00 87.06 84 CYS A O 1
ATOM 678 N N . ARG A 1 85 ? 8.049 -7.944 -0.677 1.00 88.75 85 ARG A N 1
ATOM 679 C CA . ARG A 1 85 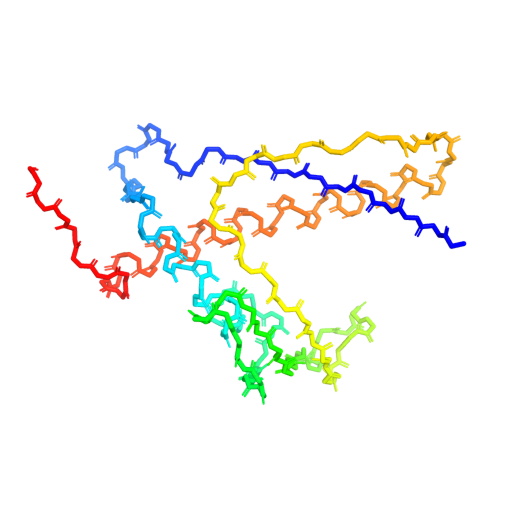? 8.658 -8.450 0.558 1.00 88.75 85 ARG A CA 1
ATOM 680 C C . ARG A 1 85 ? 8.133 -7.665 1.744 1.00 88.75 85 ARG A C 1
ATOM 682 O O . ARG A 1 85 ? 8.289 -6.447 1.810 1.00 88.75 85 ARG A O 1
ATOM 689 N N . LEU A 1 86 ? 7.502 -8.370 2.666 1.00 82.88 86 LEU A N 1
ATOM 690 C CA . LEU A 1 86 ? 6.900 -7.815 3.859 1.00 82.88 86 LEU A CA 1
ATOM 691 C C . LEU A 1 86 ? 7.879 -7.959 5.014 1.00 82.88 86 LEU A C 1
ATOM 693 O O . LEU A 1 86 ? 8.107 -9.043 5.541 1.00 82.88 86 LEU A O 1
ATOM 697 N N . TYR A 1 87 ? 8.428 -6.830 5.438 1.00 78.50 87 TYR A N 1
ATOM 698 C CA . TYR A 1 87 ? 9.223 -6.753 6.650 1.00 78.50 87 TYR A CA 1
ATOM 699 C C . TYR A 1 87 ? 8.346 -6.176 7.749 1.00 78.50 87 TYR A C 1
ATOM 701 O O . TYR A 1 87 ? 7.871 -5.043 7.628 1.00 78.50 87 TYR A O 1
ATOM 709 N N . LYS A 1 88 ? 8.139 -6.940 8.831 1.00 67.50 88 LYS A N 1
ATOM 710 C CA . LYS A 1 88 ? 7.617 -6.364 10.080 1.00 67.50 88 LYS A CA 1
ATOM 711 C C . LYS A 1 88 ? 8.471 -5.144 10.422 1.00 67.50 88 LYS A C 1
ATOM 713 O O . LYS A 1 88 ? 9.657 -5.172 10.110 1.00 67.50 88 LYS A O 1
ATOM 718 N N . PRO A 1 89 ? 7.908 -4.073 11.000 1.00 60.38 89 PRO A N 1
ATOM 719 C CA . PRO A 1 89 ? 8.627 -2.816 11.163 1.00 60.38 89 PRO A CA 1
ATOM 720 C C . PRO A 1 89 ? 9.950 -3.021 11.915 1.00 60.38 89 PRO A C 1
ATOM 722 O O . PRO A 1 89 ? 9.982 -3.142 13.135 1.00 60.38 89 PRO A O 1
ATOM 725 N N . ILE A 1 90 ? 11.044 -3.045 11.157 1.00 40.34 90 ILE A N 1
ATOM 726 C CA . ILE A 1 90 ? 12.422 -2.901 11.610 1.00 40.34 90 ILE A CA 1
ATOM 727 C C . ILE A 1 90 ? 13.006 -1.765 10.783 1.00 40.34 90 ILE A C 1
ATOM 729 O O . ILE A 1 90 ? 13.160 -1.861 9.568 1.00 40.34 90 ILE A O 1
ATOM 733 N N . MET A 1 91 ? 13.269 -0.641 11.444 1.00 36.59 91 MET A N 1
ATOM 734 C CA . MET A 1 91 ? 13.903 0.512 10.820 1.00 36.59 91 MET A CA 1
ATOM 735 C C . MET A 1 91 ? 15.366 0.160 10.537 1.00 36.59 91 MET A C 1
ATOM 737 O O . MET A 1 91 ? 16.151 0.016 11.469 1.00 36.59 91 MET A O 1
ATOM 741 N N . TRP A 1 92 ? 15.735 0.019 9.265 1.00 27.89 92 TRP A N 1
ATOM 742 C CA . TRP A 1 92 ? 17.124 -0.143 8.834 1.00 27.89 92 TRP A CA 1
ATOM 743 C C . TRP A 1 92 ? 17.483 0.958 7.837 1.00 27.89 92 TRP A C 1
ATOM 745 O O . TRP A 1 92 ? 16.761 1.195 6.871 1.00 27.89 92 TRP A O 1
ATOM 755 N N . LYS A 1 93 ? 18.600 1.649 8.090 1.00 36.16 93 LYS A N 1
ATOM 756 C CA . LYS A 1 93 ? 19.189 2.652 7.194 1.00 36.16 93 LYS A CA 1
ATOM 757 C C . LYS A 1 93 ? 20.402 2.036 6.501 1.00 36.16 93 LYS A C 1
ATOM 759 O O . LYS A 1 93 ? 21.255 1.464 7.171 1.00 36.16 93 LYS A O 1
ATOM 764 N N . ILE A 1 94 ? 20.492 2.182 5.181 1.00 36.50 94 ILE A N 1
ATOM 765 C CA . ILE A 1 94 ? 21.684 1.841 4.391 1.00 36.50 94 ILE A CA 1
ATOM 766 C C . ILE A 1 94 ? 22.207 3.137 3.763 1.00 36.50 94 ILE A C 1
ATOM 768 O O . ILE A 1 94 ? 21.422 3.949 3.276 1.00 36.50 94 ILE A O 1
ATOM 772 N N . HIS A 1 95 ? 23.523 3.343 3.823 1.00 31.98 95 HIS A N 1
ATOM 773 C CA . HIS A 1 95 ? 24.197 4.577 3.416 1.00 31.98 9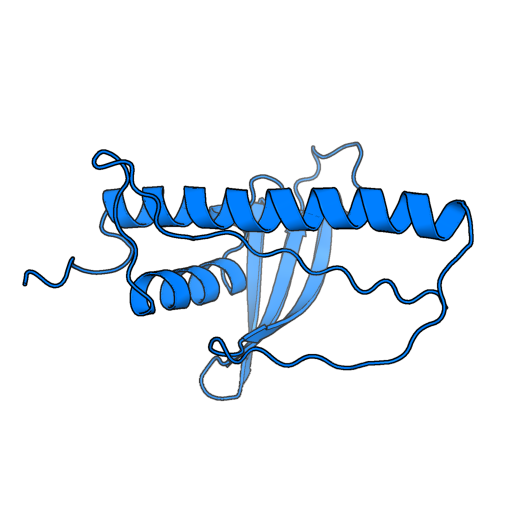5 HIS A CA 1
ATOM 774 C C . HIS A 1 95 ? 24.939 4.433 2.080 1.00 31.98 95 HIS A C 1
ATOM 776 O O . HIS A 1 95 ? 25.562 3.402 1.835 1.00 31.98 95 HIS A O 1
ATOM 782 N N . GLY A 1 96 ? 24.943 5.522 1.296 1.00 44.50 96 GLY A N 1
ATOM 783 C CA . GLY A 1 96 ? 25.947 5.819 0.265 1.00 44.50 96 GLY A CA 1
ATOM 784 C C . GLY A 1 96 ? 25.395 6.048 -1.143 1.00 44.50 96 GLY A C 1
ATOM 785 O O . GLY A 1 96 ? 25.358 5.091 -1.903 1.00 44.50 96 GLY A O 1
ATOM 786 N N . ILE A 1 97 ? 25.029 7.292 -1.502 1.00 51.31 97 ILE A N 1
ATOM 787 C CA . ILE A 1 97 ? 24.883 7.782 -2.896 1.00 51.31 97 ILE A CA 1
ATOM 788 C C . ILE A 1 97 ? 25.142 9.304 -2.927 1.00 51.31 97 ILE A C 1
ATOM 790 O O . ILE A 1 97 ? 24.696 10.010 -2.023 1.00 51.31 97 ILE A O 1
ATOM 794 N N . GLU A 1 98 ? 25.844 9.800 -3.953 1.00 57.09 98 GLU A N 1
ATOM 795 C CA . GLU A 1 98 ? 26.121 11.231 -4.167 1.00 57.09 98 GLU A CA 1
ATOM 796 C C . GLU A 1 98 ? 24.961 11.962 -4.894 1.00 57.09 98 GLU A C 1
ATOM 798 O O . GLU A 1 98 ? 24.505 11.469 -5.931 1.00 57.09 98 GLU A O 1
ATOM 803 N N . PRO A 1 99 ? 24.466 13.109 -4.375 1.00 57.75 99 PRO A N 1
ATOM 804 C CA . PRO A 1 99 ? 23.397 13.922 -4.981 1.00 57.75 99 PRO A CA 1
ATOM 805 C C . PRO A 1 99 ? 23.923 15.016 -5.948 1.00 57.75 99 PRO A C 1
ATOM 807 O O . PRO A 1 99 ? 25.122 15.104 -6.175 1.00 57.75 99 PRO A O 1
ATOM 810 N N . GLU A 1 100 ? 23.019 15.891 -6.440 1.00 57.47 100 GLU A N 1
ATOM 811 C CA . GLU A 1 100 ? 23.288 17.253 -6.989 1.00 57.47 100 GLU A CA 1
ATOM 812 C C . GLU A 1 100 ? 23.178 17.501 -8.519 1.00 57.47 100 GLU A C 1
ATOM 814 O O . GLU A 1 100 ? 23.869 18.356 -9.072 1.00 57.47 100 GLU A O 1
ATOM 819 N N . THR A 1 101 ? 22.233 16.862 -9.226 1.00 67.62 101 THR A N 1
ATOM 820 C CA . THR A 1 101 ? 21.758 17.360 -10.543 1.00 67.62 101 THR A CA 1
ATOM 821 C C . THR A 1 101 ? 20.321 17.880 -10.464 1.00 67.62 101 THR A C 1
ATOM 823 O O . THR A 1 101 ? 19.522 17.391 -9.664 1.00 67.62 101 THR A O 1
ATOM 826 N N . LYS A 1 102 ? 19.954 18.855 -11.310 1.00 68.06 102 LYS A N 1
ATOM 827 C CA . LYS A 1 102 ? 18.587 19.420 -11.344 1.00 68.06 102 LYS A CA 1
ATOM 828 C C . LYS A 1 102 ? 17.536 18.375 -11.730 1.00 68.06 102 LYS A C 1
ATOM 830 O O . LYS A 1 102 ? 16.393 18.421 -11.282 1.00 68.06 102 LYS A O 1
ATOM 835 N N . GLU A 1 103 ? 17.922 17.412 -12.557 1.00 59.66 103 GLU A N 1
ATOM 836 C CA . GLU A 1 103 ? 17.093 16.278 -12.951 1.00 59.66 103 GLU A CA 1
ATOM 837 C C . GLU A 1 103 ? 16.892 15.294 -11.790 1.00 59.66 103 GLU A C 1
ATOM 839 O O . GLU A 1 103 ? 15.794 14.757 -11.632 1.00 59.66 103 GLU A O 1
ATOM 844 N N . ALA A 1 104 ? 17.917 15.085 -10.956 1.00 59.59 104 ALA A N 1
ATOM 845 C CA . ALA A 1 104 ? 17.813 14.260 -9.755 1.00 59.59 104 ALA A CA 1
ATOM 846 C C . ALA A 1 104 ? 16.936 14.921 -8.683 1.00 59.59 104 ALA A C 1
ATOM 848 O O . ALA A 1 104 ? 16.118 14.235 -8.079 1.00 59.59 104 ALA A O 1
ATOM 849 N N . GLU A 1 105 ? 17.044 16.241 -8.503 1.00 66.31 105 GLU A N 1
ATOM 850 C CA . GLU A 1 105 ? 16.208 17.018 -7.578 1.00 66.31 105 GLU A CA 1
ATOM 851 C C . GLU A 1 105 ? 14.721 16.929 -7.956 1.00 66.31 105 GLU A C 1
ATOM 853 O O . GLU A 1 105 ? 13.887 16.550 -7.135 1.00 66.31 105 GLU A O 1
ATOM 858 N N . LYS A 1 106 ? 14.384 17.152 -9.235 1.00 69.69 106 LYS A N 1
ATOM 859 C CA . LYS A 1 106 ? 12.998 17.033 -9.711 1.00 69.69 106 LYS A CA 1
ATOM 860 C C . LYS A 1 106 ? 12.441 15.617 -9.539 1.00 69.69 106 LYS A C 1
ATOM 862 O O . LYS A 1 106 ? 11.306 15.451 -9.093 1.00 69.69 106 LYS A O 1
ATOM 867 N N . ALA A 1 107 ? 13.224 14.596 -9.890 1.00 60.19 107 ALA A N 1
ATOM 868 C CA . ALA A 1 107 ? 12.798 13.213 -9.720 1.00 60.19 107 ALA A CA 1
ATOM 869 C C . ALA A 1 107 ? 12.607 12.876 -8.231 1.00 60.19 107 ALA A C 1
ATOM 871 O O . ALA A 1 107 ? 11.617 12.247 -7.866 1.00 60.19 107 ALA A O 1
ATOM 872 N N . GLN A 1 108 ? 13.498 13.345 -7.357 1.00 65.88 108 GLN A N 1
ATOM 873 C CA . GLN A 1 108 ? 13.372 13.185 -5.911 1.00 65.88 108 GLN A CA 1
ATOM 874 C C . GLN A 1 108 ? 12.093 13.840 -5.370 1.00 65.88 108 GLN A C 1
ATOM 876 O O . GLN A 1 108 ? 11.391 13.205 -4.584 1.00 65.88 108 GLN A O 1
ATOM 881 N N . ASP A 1 109 ? 11.740 15.041 -5.828 1.00 74.56 109 ASP A N 1
ATOM 882 C CA . ASP A 1 109 ? 10.503 15.727 -5.436 1.00 74.56 109 ASP A CA 1
ATOM 883 C C . ASP A 1 109 ? 9.240 14.987 -5.893 1.00 74.56 109 ASP A C 1
ATOM 885 O O . ASP A 1 109 ? 8.286 14.830 -5.122 1.00 74.56 109 ASP A O 1
ATOM 889 N N . ASP A 1 110 ? 9.219 14.513 -7.142 1.00 70.94 110 ASP A N 1
ATOM 890 C CA . ASP A 1 110 ? 8.103 13.733 -7.682 1.00 70.94 110 ASP A CA 1
ATOM 891 C C . ASP A 1 110 ? 7.943 12.408 -6.912 1.00 70.94 110 ASP A C 1
ATOM 893 O O . ASP A 1 110 ? 6.841 12.067 -6.467 1.00 70.94 110 ASP A O 1
ATOM 897 N N . HIS A 1 111 ? 9.045 11.696 -6.656 1.00 70.69 111 HIS A N 1
ATOM 898 C CA . HIS A 1 111 ? 9.038 10.464 -5.868 1.00 70.69 111 HIS A CA 1
ATOM 899 C C . HIS A 1 111 ? 8.683 10.706 -4.391 1.00 70.69 111 HIS A C 1
ATOM 901 O O . HIS A 1 111 ? 8.002 9.871 -3.790 1.00 70.69 111 HIS A O 1
ATOM 907 N N . MET A 1 112 ? 9.064 11.849 -3.808 1.00 74.69 112 MET A N 1
ATOM 908 C CA . MET A 1 112 ? 8.678 12.236 -2.446 1.00 74.69 112 MET A CA 1
ATOM 909 C C . MET A 1 112 ? 7.175 12.479 -2.342 1.00 74.69 112 MET A C 1
ATOM 911 O O . MET A 1 112 ? 6.533 11.951 -1.435 1.00 74.69 112 MET A O 1
ATOM 915 N N . ARG A 1 113 ? 6.569 13.188 -3.302 1.00 79.38 113 ARG A N 1
ATOM 916 C CA . ARG A 1 113 ? 5.106 13.370 -3.347 1.00 79.38 113 ARG A CA 1
ATOM 917 C C . ARG A 1 113 ? 4.360 12.036 -3.454 1.00 79.38 113 ARG A C 1
ATOM 919 O O . ARG A 1 113 ? 3.335 11.841 -2.791 1.00 79.38 113 ARG A O 1
ATOM 926 N N . ILE A 1 114 ? 4.890 11.093 -4.231 1.00 73.56 114 ILE A N 1
ATOM 927 C CA . ILE A 1 114 ? 4.342 9.731 -4.322 1.00 73.56 114 ILE A CA 1
ATOM 928 C C . ILE A 1 114 ? 4.477 8.997 -2.980 1.00 73.56 114 ILE A C 1
ATOM 930 O O . ILE A 1 114 ? 3.521 8.360 -2.539 1.00 73.56 114 ILE A O 1
ATOM 934 N N . ALA A 1 115 ? 5.616 9.112 -2.292 1.00 72.31 115 ALA A N 1
ATOM 935 C CA . ALA A 1 115 ? 5.822 8.487 -0.986 1.00 72.31 115 ALA A CA 1
ATOM 936 C C . ALA A 1 115 ? 4.863 9.045 0.084 1.00 72.31 115 ALA A C 1
ATOM 938 O O . ALA A 1 115 ? 4.219 8.266 0.790 1.00 72.31 115 ALA A O 1
ATOM 939 N N . VAL A 1 116 ? 4.695 10.373 0.149 1.00 78.81 116 VAL A N 1
ATOM 940 C CA . VAL A 1 116 ? 3.757 11.043 1.071 1.00 78.81 116 VAL A CA 1
ATOM 941 C C . VAL A 1 116 ? 2.326 10.572 0.836 1.00 78.81 116 VAL A C 1
ATOM 943 O O . VAL A 1 116 ? 1.678 10.057 1.750 1.00 78.81 116 VAL A O 1
ATOM 946 N N . SER A 1 117 ? 1.844 10.687 -0.405 1.00 83.06 117 SER A N 1
ATOM 947 C CA . SER A 1 117 ? 0.479 10.283 -0.759 1.00 83.06 117 SER A CA 1
ATOM 948 C C . SER A 1 117 ? 0.238 8.788 -0.526 1.00 83.06 117 SER A C 1
ATOM 950 O O . SER A 1 117 ? -0.832 8.404 -0.049 1.00 83.06 117 SER A O 1
ATOM 952 N N . SER A 1 118 ? 1.246 7.945 -0.768 1.00 80.62 118 SER A N 1
ATOM 953 C CA . SER A 1 118 ? 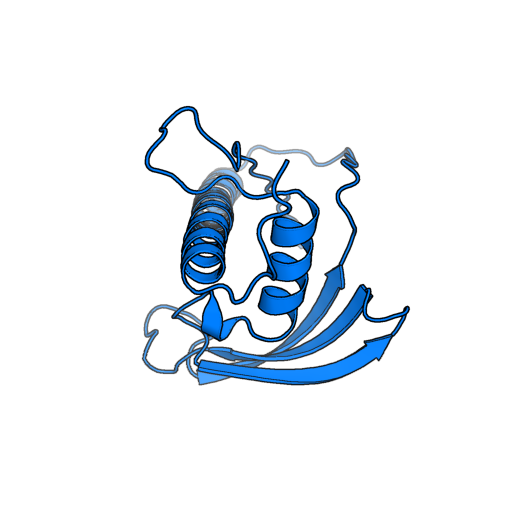1.180 6.506 -0.504 1.00 80.62 118 SER A CA 1
ATOM 954 C C . SER A 1 118 ? 1.019 6.192 0.982 1.00 80.62 118 SER A C 1
ATOM 956 O O . SER A 1 118 ? 0.186 5.353 1.335 1.00 80.62 118 SER A O 1
ATOM 958 N N . VAL A 1 119 ? 1.780 6.850 1.862 1.00 83.75 119 VAL A N 1
ATOM 959 C CA . VAL A 1 119 ? 1.680 6.650 3.319 1.00 83.75 119 VAL A CA 1
ATOM 960 C C . VAL A 1 119 ? 0.330 7.143 3.832 1.00 83.75 119 VAL A C 1
ATOM 962 O O . VAL A 1 119 ? -0.415 6.373 4.441 1.00 83.75 119 VAL A O 1
ATOM 965 N N . GLN A 1 120 ? -0.035 8.383 3.514 1.00 87.94 120 GLN A N 1
ATOM 966 C CA . GLN A 1 120 ? -1.271 8.999 3.998 1.00 87.94 120 GLN A CA 1
ATOM 967 C C . GLN A 1 120 ? -2.525 8.286 3.477 1.00 87.94 120 GLN A C 1
ATOM 969 O O . GLN A 1 120 ? -3.465 8.036 4.237 1.00 87.94 120 GLN A O 1
ATOM 974 N N . GLY A 1 121 ? -2.538 7.902 2.196 1.00 85.62 121 GLY A N 1
ATOM 975 C CA . GLY A 1 121 ? -3.629 7.132 1.599 1.00 85.62 121 GLY A CA 1
ATOM 976 C C . GLY A 1 121 ? -3.807 5.769 2.269 1.00 85.62 121 GLY A C 1
ATOM 977 O O . GLY A 1 121 ? -4.933 5.371 2.568 1.00 85.62 121 GLY A O 1
ATOM 978 N N . THR A 1 122 ? -2.698 5.098 2.599 1.00 87.12 122 THR A N 1
ATOM 979 C CA . THR A 1 122 ? -2.731 3.823 3.332 1.00 87.12 122 THR A CA 1
ATOM 980 C C . THR A 1 122 ? -3.326 4.006 4.723 1.00 87.12 122 THR A C 1
ATOM 982 O O . THR A 1 122 ? -4.257 3.289 5.072 1.00 87.12 122 THR A O 1
ATOM 985 N N . ILE A 1 123 ? -2.859 4.992 5.497 1.00 88.50 123 ILE A N 1
ATOM 986 C CA . ILE A 1 123 ? -3.391 5.274 6.842 1.00 88.50 123 ILE A CA 1
ATOM 987 C C . ILE A 1 123 ? -4.904 5.529 6.782 1.00 88.50 123 ILE A C 1
ATOM 989 O O . ILE A 1 123 ? -5.662 4.970 7.576 1.00 88.50 123 ILE A O 1
ATOM 993 N N . ARG A 1 124 ? -5.367 6.319 5.806 1.00 90.38 124 ARG A N 1
ATOM 994 C CA . ARG A 1 124 ? -6.794 6.617 5.623 1.00 90.38 124 ARG A CA 1
ATOM 995 C C . ARG A 1 124 ? -7.617 5.367 5.307 1.00 90.38 124 ARG A C 1
ATOM 997 O O . ARG A 1 124 ? -8.664 5.164 5.918 1.00 90.38 124 ARG A O 1
ATOM 1004 N N . ALA A 1 125 ? -7.148 4.527 4.385 1.00 89.19 125 ALA A N 1
ATOM 1005 C CA . ALA A 1 125 ? -7.817 3.273 4.044 1.00 89.19 125 ALA A CA 1
ATOM 1006 C C . ALA A 1 125 ? -7.890 2.325 5.253 1.00 89.19 125 ALA A C 1
ATOM 1008 O O . ALA A 1 125 ? -8.938 1.739 5.515 1.00 89.19 125 ALA A O 1
ATOM 1009 N N . LEU A 1 126 ? -6.818 2.237 6.046 1.00 89.31 126 LEU A N 1
ATOM 1010 C CA . LEU A 1 126 ? -6.791 1.421 7.261 1.00 89.31 126 LEU A CA 1
ATOM 1011 C C . LEU A 1 126 ? -7.791 1.885 8.315 1.00 89.31 126 LEU A C 1
ATOM 1013 O O . LEU A 1 126 ? -8.465 1.050 8.912 1.00 89.31 126 LEU A O 1
ATOM 1017 N N . ARG A 1 127 ? -7.937 3.198 8.515 1.00 89.88 127 ARG A N 1
ATOM 1018 C CA . ARG A 1 127 ? -8.951 3.742 9.432 1.00 89.88 127 ARG A CA 1
ATOM 1019 C C . ARG A 1 127 ? -10.361 3.358 8.995 1.00 89.88 127 ARG A C 1
ATOM 1021 O O . ARG A 1 127 ? -11.118 2.840 9.807 1.00 89.88 127 ARG A O 1
ATOM 1028 N N . LYS A 1 128 ? -10.666 3.488 7.701 1.00 89.81 128 LYS A N 1
ATOM 1029 C CA . LYS A 1 128 ? -11.954 3.054 7.142 1.00 89.81 128 LYS A CA 1
ATOM 1030 C C . LYS A 1 128 ? -12.196 1.555 7.363 1.00 89.81 128 LYS A C 1
ATOM 1032 O O . LYS A 1 128 ? -13.264 1.157 7.815 1.00 89.81 128 LYS A O 1
ATOM 1037 N N . LEU A 1 129 ? -11.191 0.710 7.117 1.00 88.06 129 LEU A N 1
ATOM 1038 C CA . LEU A 1 129 ? -11.296 -0.734 7.364 1.00 88.06 129 LEU A CA 1
ATOM 1039 C C . LEU A 1 129 ? -11.468 -1.072 8.858 1.00 88.06 129 LEU A C 1
ATOM 1041 O O . LEU A 1 129 ? -12.137 -2.055 9.184 1.00 88.06 129 LEU A O 1
ATOM 1045 N N . ALA A 1 130 ? -10.883 -0.285 9.765 1.00 85.50 130 ALA A N 1
ATOM 1046 C CA . ALA A 1 130 ? -11.072 -0.436 11.208 1.00 85.50 130 ALA A CA 1
ATOM 1047 C C . ALA A 1 130 ? -12.498 -0.066 11.642 1.00 85.50 130 ALA A C 1
ATOM 1049 O O . ALA A 1 130 ? -13.105 -0.798 12.424 1.00 85.50 130 ALA A O 1
ATOM 1050 N N . GLU A 1 131 ? -13.046 1.031 11.115 1.00 86.69 131 GLU A N 1
ATOM 1051 C CA . GLU A 1 131 ? -14.438 1.449 11.341 1.00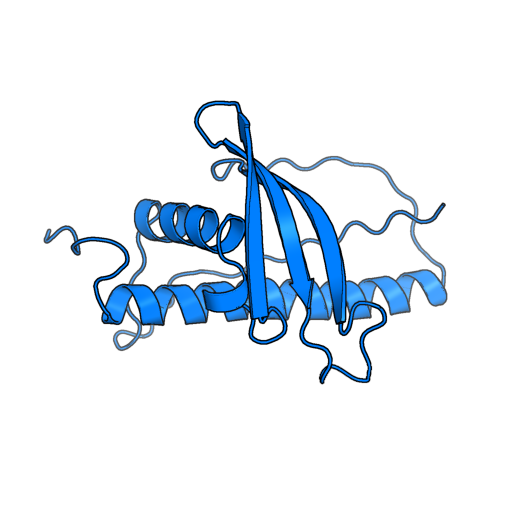 86.69 131 GLU A CA 1
ATOM 1052 C C . GLU A 1 131 ? -15.431 0.392 10.846 1.00 86.69 131 GLU A C 1
ATOM 1054 O O . GLU A 1 131 ? -16.396 0.071 11.537 1.00 86.69 131 GLU A O 1
ATOM 1059 N N . GLU A 1 132 ? -15.144 -0.219 9.695 1.00 86.38 132 GLU A N 1
ATOM 1060 C CA . GLU A 1 132 ? -15.926 -1.314 9.111 1.00 86.38 132 GLU A CA 1
ATOM 1061 C C . GLU A 1 132 ? -15.722 -2.670 9.823 1.00 86.38 132 GLU A C 1
ATOM 1063 O O . GLU A 1 132 ? -16.313 -3.672 9.422 1.00 86.38 132 GLU A O 1
ATOM 1068 N N . GLY A 1 133 ? -14.867 -2.743 10.852 1.00 83.94 133 GLY A N 1
ATOM 1069 C CA . GLY A 1 133 ? -14.586 -3.972 11.608 1.00 83.94 133 GLY A CA 1
ATOM 1070 C C . GLY A 1 133 ? -13.766 -5.026 10.849 1.00 83.94 133 GLY A C 1
ATOM 1071 O O . GLY A 1 133 ? -13.584 -6.143 11.336 1.00 83.94 133 GLY A O 1
ATOM 1072 N N . LYS A 1 134 ? -13.226 -4.690 9.674 1.00 84.88 134 LYS A N 1
ATOM 1073 C CA . LYS A 1 134 ? -12.505 -5.621 8.786 1.00 84.88 134 LYS A CA 1
ATOM 1074 C C . LYS A 1 134 ? -11.078 -5.928 9.252 1.00 84.88 134 LYS A C 1
ATOM 1076 O O . LYS A 1 134 ? -10.491 -6.926 8.836 1.00 84.88 134 LYS A O 1
ATOM 1081 N N . LEU A 1 135 ? -10.528 -5.124 10.163 1.00 81.56 135 LEU A N 1
ATOM 1082 C CA . LEU A 1 135 ? -9.192 -5.338 10.737 1.00 81.56 135 LEU A CA 1
ATOM 1083 C C . LEU A 1 135 ? -9.179 -6.208 12.010 1.00 81.56 135 LEU A C 1
ATOM 1085 O O . LEU A 1 135 ? -8.107 -6.452 12.550 1.00 81.56 135 LEU A O 1
ATOM 1089 N N . GLY A 1 136 ? -10.314 -6.785 12.426 1.00 68.19 136 GLY A N 1
ATOM 1090 C CA . GLY A 1 136 ? -10.429 -7.552 13.677 1.00 68.19 136 GLY A CA 1
ATOM 1091 C C . GLY A 1 136 ? -10.823 -6.669 14.867 1.00 68.19 136 GLY A C 1
ATOM 1092 O O . GLY A 1 136 ? -10.748 -5.442 14.790 1.00 68.19 136 GLY A O 1
ATOM 1093 N N . ALA A 1 137 ? -11.323 -7.287 15.942 1.00 53.03 137 ALA A N 1
ATOM 1094 C CA . ALA A 1 137 ? -11.917 -6.570 17.069 1.00 53.03 137 ALA A CA 1
ATOM 1095 C C . ALA A 1 137 ? -10.926 -5.592 17.727 1.00 53.03 137 ALA A C 1
ATOM 1097 O O . ALA A 1 137 ? -9.744 -5.891 17.872 1.00 53.03 137 ALA A O 1
ATOM 1098 N N . ARG A 1 138 ? -11.435 -4.432 18.171 1.00 51.31 138 ARG A N 1
ATOM 1099 C CA . ARG A 1 138 ? -10.738 -3.594 19.154 1.00 51.31 138 ARG A CA 1
ATOM 1100 C C . ARG A 1 138 ? -10.508 -4.468 20.383 1.00 51.31 138 ARG A C 1
ATOM 1102 O O . ARG A 1 138 ? -11.492 -4.888 20.993 1.00 51.31 138 ARG A O 1
ATOM 1109 N N . ASN A 1 139 ? -9.253 -4.744 20.735 1.00 42.31 139 ASN A N 1
ATOM 1110 C CA . ASN A 1 139 ? -8.954 -5.214 22.081 1.00 42.31 139 ASN A CA 1
ATOM 1111 C C . ASN A 1 139 ? -9.508 -4.142 23.026 1.00 42.31 139 ASN A C 1
ATOM 1113 O O . ASN A 1 139 ? -9.056 -2.999 23.017 1.00 42.31 139 ASN A O 1
ATOM 1117 N N . LYS A 1 140 ? -10.601 -4.489 23.712 1.00 39.22 140 LYS A N 1
ATOM 1118 C CA . LYS A 1 140 ? -11.123 -3.717 24.831 1.00 39.22 140 LYS A CA 1
ATOM 1119 C C . LYS A 1 140 ? -10.134 -3.936 25.967 1.00 39.22 140 LYS A C 1
ATOM 1121 O O . LYS A 1 140 ? -10.143 -5.015 26.554 1.00 39.22 140 LYS A O 1
ATOM 1126 N N . GLU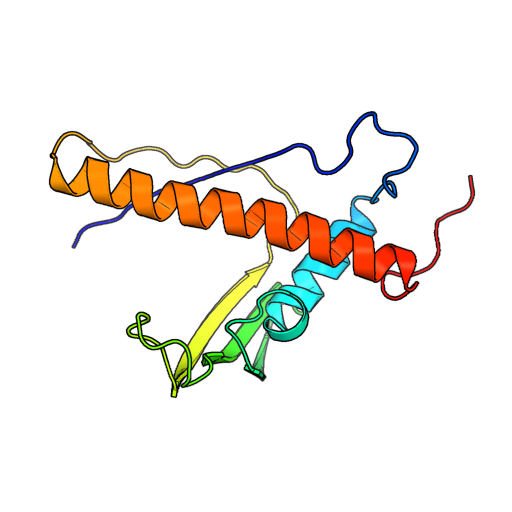 A 1 141 ? -9.293 -2.948 26.227 1.00 35.03 141 GLU A N 1
ATOM 1127 C CA . GLU A 1 141 ? -8.851 -2.670 27.594 1.00 35.03 141 GLU A CA 1
ATOM 1128 C C . GLU A 1 141 ? -9.727 -1.551 28.154 1.00 35.03 141 GLU A C 1
ATOM 1130 O O . GLU A 1 141 ? -10.009 -0.588 27.398 1.00 35.03 141 GLU A O 1
#

pLDDT: mean 79.36, std 16.03, range [27.89, 96.62]